Protein AF-A0A920G8J9-F1 (afdb_monomer_lite)

Structure (mmCIF, N/CA/C/O backbone):
data_AF-A0A920G8J9-F1
#
_entry.id   AF-A0A920G8J9-F1
#
loop_
_atom_site.group_PDB
_atom_site.id
_atom_site.type_symbol
_atom_site.label_atom_id
_atom_site.label_alt_id
_atom_site.label_comp_id
_atom_site.label_asym_id
_atom_site.label_entity_id
_atom_site.label_seq_id
_atom_site.pdbx_PDB_ins_code
_atom_site.Cartn_x
_atom_site.Cartn_y
_atom_site.Cartn_z
_atom_site.occupancy
_atom_site.B_iso_or_equiv
_atom_site.auth_seq_id
_atom_site.auth_comp_id
_atom_site.auth_asym_id
_atom_site.auth_atom_id
_atom_site.pdbx_PDB_model_num
ATOM 1 N N . MET A 1 1 ? 28.204 29.649 -27.336 1.00 54.88 1 MET A N 1
ATOM 2 C CA . MET A 1 1 ? 29.362 30.193 -26.599 1.00 54.88 1 MET A CA 1
ATOM 3 C C . MET A 1 1 ? 30.133 30.982 -27.627 1.00 54.88 1 MET A C 1
ATOM 5 O O . MET A 1 1 ? 30.693 30.369 -28.530 1.00 54.88 1 MET A O 1
ATOM 9 N N . ASP A 1 2 ? 30.064 32.305 -27.545 1.00 64.12 2 ASP A N 1
ATOM 10 C CA . ASP A 1 2 ? 30.611 33.190 -28.572 1.00 64.12 2 ASP A CA 1
ATOM 11 C C . ASP A 1 2 ? 31.940 33.749 -28.071 1.00 64.12 2 ASP A C 1
ATOM 13 O O . ASP A 1 2 ? 32.047 34.156 -26.913 1.00 64.12 2 ASP A O 1
ATOM 17 N N . TYR A 1 3 ? 32.964 33.711 -28.923 1.00 62.72 3 TYR A N 1
ATOM 18 C CA . TYR A 1 3 ? 34.283 34.253 -28.609 1.00 62.72 3 TYR A CA 1
ATOM 19 C C . TYR A 1 3 ? 34.523 35.508 -29.440 1.00 62.72 3 TYR A C 1
ATOM 21 O O . TYR A 1 3 ? 34.197 35.558 -30.627 1.00 62.72 3 TYR A O 1
ATOM 29 N N . LEU A 1 4 ? 35.101 36.523 -28.804 1.00 63.62 4 LEU A N 1
ATOM 30 C CA . LEU A 1 4 ? 35.424 37.792 -29.440 1.00 63.62 4 LEU A CA 1
ATOM 31 C C . LEU A 1 4 ? 36.913 37.790 -29.785 1.00 63.62 4 LEU A C 1
ATOM 33 O O . LEU A 1 4 ? 37.759 37.762 -28.890 1.00 63.62 4 LEU A O 1
ATOM 37 N N . VAL A 1 5 ? 37.232 37.780 -31.079 1.00 68.12 5 VAL A N 1
ATOM 38 C CA . VAL A 1 5 ? 38.614 37.782 -31.575 1.00 68.12 5 VAL A CA 1
ATOM 39 C C . VAL A 1 5 ? 38.766 38.965 -32.525 1.00 68.12 5 VAL A C 1
ATOM 41 O O . VAL A 1 5 ? 38.021 39.089 -33.488 1.00 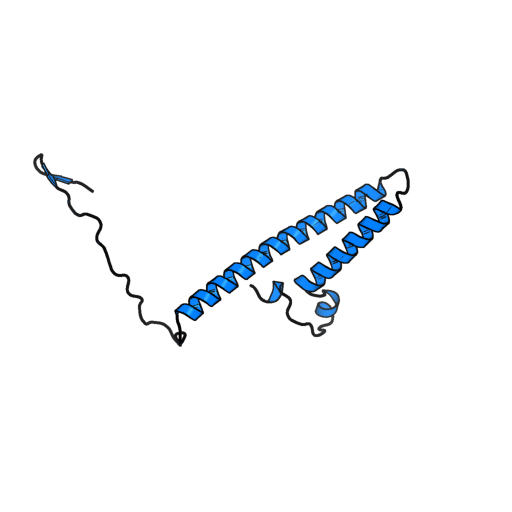68.12 5 VAL A O 1
ATOM 44 N N . ASN A 1 6 ? 39.711 39.862 -32.230 1.00 68.56 6 ASN A N 1
ATOM 45 C CA . ASN A 1 6 ? 39.999 41.071 -33.018 1.00 68.56 6 ASN A CA 1
ATOM 46 C C . ASN A 1 6 ? 38.781 41.972 -33.309 1.00 68.56 6 ASN A C 1
ATOM 48 O O . ASN A 1 6 ? 38.710 42.601 -34.359 1.00 68.56 6 ASN A O 1
ATOM 52 N N . GLY A 1 7 ? 37.834 42.064 -32.371 1.00 73.25 7 GLY A N 1
ATOM 53 C CA . GLY A 1 7 ? 36.665 42.944 -32.496 1.00 73.25 7 GLY A CA 1
ATOM 54 C C . GLY A 1 7 ? 35.474 42.338 -33.242 1.00 73.25 7 GLY A C 1
ATOM 55 O O . GLY A 1 7 ? 34.409 42.948 -33.243 1.00 73.25 7 GLY A O 1
ATOM 56 N N . GLU A 1 8 ? 35.608 41.132 -33.799 1.00 67.12 8 GLU A N 1
ATOM 57 C CA . GLU A 1 8 ? 34.510 40.402 -34.434 1.00 67.12 8 GLU A CA 1
ATOM 58 C C . GLU A 1 8 ? 34.050 39.231 -33.550 1.00 67.12 8 GLU A C 1
ATOM 60 O O . GLU A 1 8 ? 34.853 38.489 -32.973 1.00 67.12 8 GLU A O 1
ATOM 65 N N . LEU A 1 9 ? 32.729 39.088 -33.405 1.00 66.25 9 LEU A N 1
ATOM 66 C CA . LEU A 1 9 ? 32.097 37.981 -32.687 1.00 66.25 9 LEU A CA 1
ATOM 67 C C . LEU A 1 9 ? 32.020 36.763 -33.609 1.00 66.25 9 LEU A C 1
ATOM 69 O O . LEU A 1 9 ? 31.289 36.776 -34.598 1.00 66.25 9 LEU A O 1
ATOM 73 N N . ILE A 1 10 ? 32.751 35.702 -33.266 1.00 69.81 10 ILE A N 1
ATOM 74 C CA . ILE A 1 10 ? 32.800 34.471 -34.057 1.00 69.81 10 ILE A CA 1
ATOM 75 C C . ILE A 1 10 ? 32.030 33.379 -33.305 1.00 69.81 10 ILE A C 1
ATOM 77 O O . ILE A 1 10 ? 32.370 33.018 -32.173 1.00 69.81 10 ILE A O 1
ATOM 81 N N . ASN A 1 11 ? 30.977 32.847 -33.932 1.00 68.38 11 ASN A N 1
ATOM 82 C CA . ASN A 1 11 ? 30.202 31.732 -33.387 1.00 68.38 11 ASN A CA 1
ATOM 83 C C . ASN A 1 11 ? 31.005 30.434 -33.549 1.00 68.38 11 ASN A C 1
ATOM 85 O O . ASN A 1 11 ? 31.245 29.982 -34.668 1.00 68.38 11 ASN A O 1
ATOM 89 N N . LEU A 1 12 ? 31.454 29.854 -32.434 1.00 67.38 12 LEU A N 1
ATOM 90 C CA . LEU A 1 12 ? 32.364 28.708 -32.461 1.00 67.38 12 LEU A CA 1
ATOM 91 C C . LEU A 1 12 ? 31.676 27.414 -32.917 1.00 67.38 12 LEU A C 1
ATOM 93 O O . LEU A 1 12 ? 32.281 26.624 -33.641 1.00 67.38 12 LEU A O 1
ATOM 97 N N . TYR A 1 13 ? 30.434 27.173 -32.490 1.00 65.62 13 TYR A N 1
ATOM 98 C CA . TYR A 1 13 ? 29.655 25.987 -32.855 1.00 65.62 13 TYR A CA 1
ATOM 99 C C . TYR A 1 13 ? 28.228 26.069 -32.290 1.00 65.62 13 TYR A C 1
ATOM 101 O O . TYR A 1 13 ? 28.016 26.412 -31.124 1.00 65.62 13 TYR A O 1
ATOM 109 N N . GLY A 1 14 ? 27.247 25.693 -33.116 1.00 71.06 14 GLY A N 1
ATOM 110 C CA . GLY A 1 14 ? 25.853 25.500 -32.714 1.00 71.06 14 GLY A CA 1
ATOM 111 C C . GLY A 1 14 ? 25.560 24.079 -32.205 1.00 71.06 14 GLY A C 1
ATOM 112 O O . GLY A 1 14 ? 26.441 23.213 -32.239 1.00 71.06 14 GLY A O 1
ATOM 113 N N . PRO A 1 15 ? 24.321 23.815 -31.749 1.00 73.75 15 PRO A N 1
ATOM 114 C CA . PRO A 1 15 ? 23.881 22.479 -31.355 1.00 73.75 15 PRO A CA 1
ATOM 115 C C . PRO A 1 15 ? 24.127 21.478 -32.489 1.00 73.75 15 PRO A C 1
ATOM 117 O O . PRO A 1 15 ? 23.682 21.693 -33.615 1.00 73.75 15 PRO A O 1
ATOM 120 N N . ARG A 1 16 ? 24.849 20.388 -32.205 1.00 76.38 16 ARG A N 1
ATOM 121 C CA . ARG A 1 16 ? 25.031 19.286 -33.156 1.00 76.38 16 ARG A CA 1
ATOM 122 C C . ARG A 1 16 ? 24.087 18.153 -32.807 1.00 76.38 16 ARG A C 1
ATOM 124 O O . ARG A 1 16 ? 24.099 17.657 -31.683 1.00 76.38 16 ARG A O 1
ATOM 131 N N . GLU A 1 17 ? 23.313 17.721 -33.790 1.00 78.44 17 GLU A N 1
ATOM 132 C CA . GLU A 1 17 ? 22.573 16.474 -33.687 1.00 78.44 17 GLU A CA 1
ATOM 133 C C . GLU A 1 17 ? 23.563 15.308 -33.695 1.00 78.44 17 GLU A C 1
ATOM 135 O O . GLU A 1 17 ? 24.424 15.197 -34.570 1.00 78.44 17 GLU A O 1
ATOM 140 N N . PHE A 1 18 ? 23.454 14.436 -32.701 1.00 79.81 18 PHE A N 1
ATOM 141 C CA . PHE A 1 18 ? 24.178 13.177 -32.665 1.00 79.81 18 PHE A CA 1
ATOM 142 C C . PHE A 1 18 ? 23.176 12.038 -32.557 1.00 79.81 18 PHE A C 1
ATOM 144 O O . PHE A 1 18 ? 22.197 12.097 -31.811 1.00 79.81 18 PHE A O 1
ATOM 151 N N . LYS A 1 19 ? 23.426 10.972 -33.316 1.00 77.62 19 LYS A N 1
ATOM 152 C CA . LYS A 1 19 ? 22.625 9.756 -33.246 1.00 77.62 19 LYS A CA 1
ATOM 153 C C . LYS A 1 19 ? 23.157 8.893 -32.110 1.00 77.62 19 LYS A C 1
ATOM 155 O O . LYS A 1 19 ? 24.249 8.342 -32.207 1.00 77.62 19 LYS A O 1
ATOM 160 N N . VAL A 1 20 ? 22.379 8.759 -31.041 1.00 75.50 20 VAL A N 1
ATOM 161 C CA . VAL A 1 20 ? 22.696 7.827 -29.954 1.00 75.50 20 VAL A CA 1
ATOM 162 C C . VAL A 1 20 ? 22.400 6.407 -30.428 1.00 75.50 20 VAL A C 1
ATOM 164 O O . VAL A 1 20 ? 21.244 6.000 -30.540 1.00 75.50 20 VAL A O 1
ATOM 167 N N . SER A 1 21 ? 23.449 5.650 -30.732 1.00 71.75 21 SER A N 1
ATOM 168 C CA . SER A 1 21 ? 23.374 4.210 -30.979 1.00 71.75 21 SER A CA 1
ATOM 169 C C . SER A 1 21 ? 23.623 3.445 -29.682 1.00 71.75 21 SER A C 1
ATOM 171 O O . SER A 1 21 ? 24.611 3.684 -28.991 1.00 71.75 21 SER A O 1
ATOM 173 N N . LEU A 1 22 ? 22.725 2.519 -29.350 1.00 64.62 22 LEU A N 1
ATOM 174 C CA . LEU A 1 22 ? 22.876 1.644 -28.189 1.00 64.62 22 LEU A CA 1
ATOM 175 C C . LEU A 1 22 ? 23.970 0.603 -28.461 1.00 64.62 22 LEU A C 1
ATOM 177 O O . LEU A 1 22 ? 23.980 -0.012 -29.524 1.00 64.62 22 LEU A O 1
ATOM 181 N N . LEU A 1 23 ? 24.857 0.391 -27.491 1.00 67.38 23 LEU A N 1
ATOM 182 C CA . LEU A 1 23 ? 25.895 -0.640 -27.546 1.00 67.38 23 LEU A CA 1
ATOM 183 C C . LEU A 1 23 ? 25.243 -2.036 -27.429 1.00 67.38 23 LEU A C 1
ATOM 185 O O . LEU A 1 23 ? 24.418 -2.252 -26.537 1.00 67.38 23 LEU A O 1
ATOM 189 N N . GLU A 1 24 ? 25.586 -2.988 -28.302 1.00 60.72 24 GLU A N 1
ATOM 190 C CA . GLU A 1 24 ? 25.031 -4.358 -28.300 1.00 60.72 24 GLU A CA 1
ATOM 191 C C . GLU A 1 24 ? 25.645 -5.258 -27.210 1.00 60.72 24 GLU A C 1
ATOM 193 O O . GLU A 1 24 ? 26.083 -6.375 -27.458 1.00 60.72 24 GLU A O 1
ATOM 198 N N . ASN A 1 25 ? 25.659 -4.785 -25.964 1.00 62.53 25 ASN A N 1
ATOM 199 C CA . ASN A 1 25 ? 26.305 -5.477 -24.844 1.00 62.53 25 ASN A CA 1
ATOM 200 C C . ASN A 1 25 ? 25.306 -6.244 -23.956 1.00 62.53 25 ASN A C 1
ATOM 202 O O . ASN A 1 25 ? 25.544 -6.441 -22.766 1.00 62.53 25 ASN A O 1
ATOM 206 N N . THR A 1 26 ? 24.151 -6.644 -24.493 1.00 62.97 26 THR A N 1
ATOM 207 C CA . THR A 1 26 ? 23.103 -7.315 -23.707 1.00 62.97 26 THR A CA 1
ATOM 208 C C . THR A 1 26 ? 23.209 -8.832 -23.820 1.00 62.97 26 THR A C 1
ATOM 210 O O . THR A 1 26 ? 23.023 -9.380 -24.903 1.00 62.97 26 THR A O 1
ATOM 213 N N . VAL A 1 27 ? 23.428 -9.518 -22.697 1.00 57.78 27 VAL A N 1
ATOM 214 C CA . VAL A 1 27 ? 23.294 -10.980 -22.597 1.00 57.78 27 VAL A CA 1
ATOM 215 C C . VAL A 1 27 ? 21.798 -11.327 -22.625 1.00 57.78 27 VAL A C 1
ATOM 217 O O . VAL A 1 27 ? 21.043 -10.801 -21.813 1.00 57.78 27 VAL A O 1
ATOM 220 N N . MET A 1 28 ? 21.367 -12.170 -23.573 1.00 58.78 28 MET A N 1
ATOM 221 C CA . MET A 1 28 ? 19.954 -12.526 -23.824 1.00 58.78 28 MET A CA 1
ATOM 222 C C . MET A 1 28 ? 19.026 -11.310 -24.054 1.00 58.78 28 MET A C 1
ATOM 224 O O . MET A 1 28 ? 18.173 -10.997 -23.217 1.00 58.78 28 MET A O 1
ATOM 228 N N . PRO A 1 29 ? 19.158 -10.598 -25.190 1.00 66.75 29 PRO A N 1
ATOM 229 C CA . PRO A 1 29 ? 18.227 -9.530 -25.540 1.00 66.75 29 PRO A CA 1
ATOM 230 C C . PRO A 1 29 ? 16.796 -10.072 -25.664 1.00 66.75 29 PRO A C 1
ATOM 232 O O . PRO A 1 29 ? 16.571 -11.171 -26.172 1.00 66.75 29 PRO A O 1
ATOM 235 N N . ALA A 1 30 ? 15.815 -9.282 -25.221 1.00 68.12 30 ALA A N 1
ATOM 236 C CA . ALA A 1 30 ? 14.412 -9.587 -25.481 1.00 68.12 30 ALA A CA 1
ATOM 237 C C . ALA A 1 30 ? 14.183 -9.680 -26.997 1.00 68.12 30 ALA A C 1
ATOM 239 O O . ALA A 1 30 ? 14.685 -8.832 -27.740 1.00 68.12 30 ALA A O 1
ATOM 240 N N . LYS A 1 31 ? 13.421 -10.693 -27.434 1.00 73.94 31 LYS A N 1
ATOM 241 C CA . LYS A 1 31 ? 13.083 -10.898 -28.853 1.00 73.94 31 LYS A CA 1
ATOM 242 C C . LYS A 1 31 ? 12.398 -9.662 -29.446 1.00 73.94 31 LYS A C 1
ATOM 244 O O . LYS A 1 31 ? 12.726 -9.275 -30.562 1.00 73.94 31 LYS A O 1
ATOM 249 N N . ASP A 1 32 ? 11.534 -9.012 -28.663 1.00 83.00 32 ASP A N 1
ATOM 250 C CA . ASP A 1 32 ? 10.978 -7.693 -28.957 1.00 83.00 32 ASP A CA 1
ATOM 251 C C . ASP A 1 32 ? 11.327 -6.690 -27.839 1.00 83.00 32 ASP A C 1
ATOM 253 O O . ASP A 1 32 ? 10.929 -6.807 -26.676 1.00 83.00 32 ASP A O 1
ATOM 257 N N . ARG A 1 33 ? 12.105 -5.665 -28.199 1.00 78.56 33 ARG A N 1
ATOM 258 C CA . ARG A 1 33 ? 12.482 -4.573 -27.291 1.00 78.56 33 ARG A CA 1
ATOM 259 C C . ARG A 1 33 ? 11.305 -3.661 -26.943 1.00 78.56 33 ARG A C 1
ATOM 261 O O . ARG A 1 33 ? 11.306 -3.096 -25.850 1.00 78.56 33 ARG A O 1
ATOM 268 N N . LYS A 1 34 ? 10.330 -3.491 -27.839 1.00 84.56 34 LYS A N 1
ATOM 269 C CA . LYS A 1 34 ? 9.138 -2.672 -27.584 1.00 84.56 34 LYS A CA 1
ATOM 270 C C . LYS A 1 34 ? 8.269 -3.321 -26.516 1.00 84.56 34 LYS A C 1
ATOM 272 O O . LYS A 1 34 ? 7.892 -2.634 -25.571 1.00 84.56 34 LYS A O 1
ATOM 277 N N . GLU A 1 35 ? 8.046 -4.630 -26.612 1.00 85.56 35 GLU A N 1
ATOM 278 C CA . GLU A 1 35 ? 7.320 -5.398 -25.591 1.00 85.56 35 GLU A CA 1
ATOM 279 C C . GLU A 1 35 ? 8.002 -5.302 -24.223 1.00 85.56 35 GLU A C 1
ATOM 281 O O . GLU A 1 35 ? 7.342 -5.042 -23.220 1.00 85.56 35 GLU A O 1
ATOM 286 N N . LYS A 1 36 ? 9.339 -5.401 -24.172 1.00 85.88 36 LYS A N 1
ATOM 287 C CA . LYS A 1 36 ? 10.089 -5.216 -22.919 1.00 85.88 36 LYS A CA 1
ATOM 288 C C . LYS A 1 36 ? 9.857 -3.836 -22.300 1.00 85.88 36 LYS A C 1
ATOM 290 O O . LYS A 1 36 ? 9.622 -3.740 -21.098 1.00 85.88 36 LYS A O 1
ATOM 295 N N . ILE A 1 37 ? 9.956 -2.770 -23.097 1.00 88.06 37 ILE A N 1
ATOM 296 C CA . ILE A 1 37 ? 9.748 -1.397 -22.609 1.00 88.06 37 ILE A CA 1
ATOM 297 C C . ILE A 1 37 ? 8.308 -1.219 -22.121 1.00 88.06 37 ILE A C 1
ATOM 299 O O . ILE A 1 37 ? 8.089 -0.589 -21.088 1.00 88.06 37 ILE A O 1
ATOM 303 N N . GLN A 1 38 ? 7.335 -1.780 -22.840 1.00 90.88 38 GLN A N 1
ATOM 304 C CA . GLN A 1 38 ? 5.930 -1.732 -22.454 1.00 90.88 38 GLN A CA 1
ATOM 305 C C . GLN A 1 38 ? 5.697 -2.439 -21.114 1.00 90.88 38 GLN A C 1
ATOM 307 O O . GLN A 1 38 ? 5.154 -1.829 -20.196 1.00 90.88 38 GLN A O 1
ATOM 312 N N . PHE A 1 39 ? 6.214 -3.657 -20.956 1.00 89.81 39 PHE A N 1
ATOM 313 C CA . PHE A 1 39 ? 6.152 -4.397 -19.698 1.00 89.81 39 PHE A CA 1
ATOM 314 C C . PHE A 1 39 ? 6.787 -3.618 -18.536 1.00 89.81 39 PHE A C 1
ATOM 316 O O . PHE A 1 39 ? 6.193 -3.484 -17.472 1.00 89.81 39 PHE A O 1
ATOM 323 N N . GLN A 1 40 ? 7.972 -3.032 -18.741 1.00 90.12 40 GLN A N 1
ATOM 324 C CA . GLN A 1 40 ? 8.635 -2.220 -17.714 1.00 90.12 40 GLN A CA 1
ATOM 325 C C . GLN A 1 40 ? 7.790 -1.011 -17.287 1.00 90.12 40 GLN A C 1
ATOM 327 O O . GLN A 1 40 ? 7.751 -0.676 -16.104 1.00 90.12 40 GLN A O 1
ATOM 332 N N . ARG A 1 41 ? 7.100 -0.362 -18.233 1.00 92.88 41 ARG A N 1
ATOM 333 C CA . ARG A 1 41 ? 6.187 0.753 -17.938 1.00 92.88 41 ARG A CA 1
ATOM 334 C C . ARG A 1 41 ? 4.963 0.296 -17.155 1.00 92.88 41 ARG A C 1
ATOM 336 O O . ARG A 1 41 ? 4.561 0.984 -16.222 1.00 92.88 41 ARG A O 1
ATOM 343 N N . GLU A 1 42 ? 4.388 -0.846 -17.515 1.00 93.12 42 GLU A N 1
ATOM 344 C CA . GLU A 1 42 ? 3.243 -1.428 -16.810 1.00 93.12 42 GLU A CA 1
ATOM 345 C C . GLU A 1 42 ? 3.601 -1.806 -15.372 1.00 93.12 42 GLU A C 1
ATOM 347 O O . GLU A 1 42 ? 2.878 -1.434 -14.450 1.00 93.12 42 GLU A O 1
ATOM 352 N N . VAL A 1 43 ? 4.758 -2.442 -15.161 1.00 92.31 43 VAL A N 1
ATOM 353 C CA . VAL A 1 43 ? 5.266 -2.765 -13.820 1.00 92.31 43 VAL A CA 1
ATOM 354 C C . VAL A 1 43 ? 5.498 -1.497 -12.996 1.00 92.31 43 VAL A C 1
ATOM 356 O O . VAL A 1 43 ? 5.063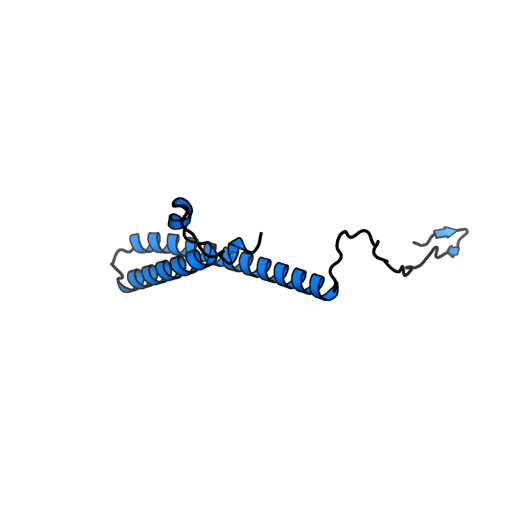 -1.428 -11.849 1.00 92.31 43 VAL A O 1
ATOM 359 N N . ALA A 1 44 ? 6.122 -0.465 -13.572 1.00 92.50 44 ALA A N 1
ATOM 360 C CA . ALA A 1 44 ? 6.344 0.802 -12.873 1.00 92.50 44 ALA A CA 1
ATOM 361 C C . ALA A 1 44 ? 5.023 1.495 -12.494 1.00 92.50 44 ALA A C 1
ATOM 363 O O . ALA A 1 44 ? 4.889 2.022 -11.388 1.00 92.50 44 ALA A O 1
ATOM 364 N N . LYS A 1 45 ? 4.024 1.461 -13.386 1.00 94.31 45 LYS A N 1
ATOM 365 C CA . LYS A 1 45 ? 2.681 1.979 -13.105 1.00 94.31 45 LYS A CA 1
ATOM 366 C C . LYS A 1 45 ? 2.024 1.209 -11.956 1.00 94.31 45 LYS A C 1
ATOM 368 O O . LYS A 1 45 ? 1.561 1.833 -11.006 1.00 94.31 45 LYS A O 1
ATOM 373 N N . MET A 1 46 ? 2.050 -0.123 -12.009 1.00 93.00 46 MET A N 1
ATOM 374 C CA . MET A 1 46 ? 1.517 -0.990 -10.954 1.00 93.00 46 MET A CA 1
ATOM 375 C C . MET A 1 46 ? 2.198 -0.722 -9.602 1.00 93.00 46 MET A C 1
ATOM 377 O O . MET A 1 46 ? 1.525 -0.629 -8.579 1.00 93.00 46 MET A O 1
ATOM 381 N N . GLN A 1 47 ? 3.522 -0.538 -9.585 1.00 93.69 47 GLN A N 1
ATOM 382 C CA . GLN A 1 47 ? 4.268 -0.194 -8.371 1.00 93.69 47 GLN A CA 1
ATOM 383 C C . GLN A 1 47 ? 3.840 1.166 -7.795 1.00 93.69 47 GLN A C 1
A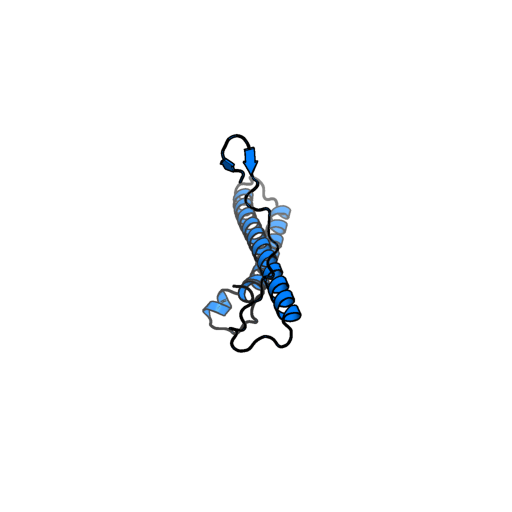TOM 385 O O . GLN A 1 47 ? 3.709 1.312 -6.575 1.00 93.69 47 GLN A O 1
ATOM 390 N N . GLY A 1 48 ? 3.584 2.151 -8.661 1.00 94.62 48 GLY A N 1
ATOM 391 C CA . GLY A 1 48 ? 3.047 3.453 -8.267 1.00 94.62 48 GLY A CA 1
ATOM 392 C C . GLY A 1 48 ? 1.647 3.354 -7.654 1.00 94.62 48 GLY A C 1
ATOM 393 O O . GLY A 1 48 ? 1.405 3.902 -6.579 1.00 94.62 48 GLY A O 1
ATOM 394 N N . GLU A 1 49 ? 0.747 2.601 -8.288 1.00 95.19 49 GLU A N 1
ATOM 395 C CA . GLU A 1 49 ? -0.613 2.356 -7.786 1.00 95.19 49 GLU A CA 1
ATOM 396 C C . GLU A 1 49 ? -0.589 1.645 -6.426 1.00 95.19 49 GLU A C 1
ATOM 398 O O . GLU A 1 49 ? -1.224 2.102 -5.476 1.00 95.19 49 GLU A O 1
ATOM 403 N N . ILE A 1 50 ? 0.218 0.590 -6.283 1.00 94.75 50 ILE A N 1
ATOM 404 C CA . ILE A 1 50 ? 0.371 -0.139 -5.015 1.00 94.75 50 ILE A CA 1
ATOM 405 C C . ILE A 1 50 ? 0.891 0.778 -3.902 1.00 94.75 50 ILE A C 1
ATOM 407 O O . ILE A 1 50 ? 0.390 0.735 -2.778 1.00 94.75 50 ILE A O 1
ATOM 411 N N . SER A 1 51 ? 1.851 1.650 -4.206 1.00 93.94 51 SER A N 1
ATOM 412 C CA . SER A 1 51 ? 2.379 2.620 -3.237 1.00 93.94 51 SER A CA 1
ATOM 413 C C . SER A 1 51 ? 1.321 3.640 -2.797 1.00 93.94 51 SER A C 1
ATOM 415 O O . SER A 1 51 ? 1.239 3.992 -1.614 1.00 93.94 51 SER A O 1
ATOM 417 N N . SER A 1 52 ? 0.471 4.083 -3.728 1.00 95.75 52 SER A N 1
ATOM 418 C CA . SER A 1 52 ? -0.644 4.989 -3.438 1.00 95.75 52 SER A CA 1
ATOM 419 C C . SER A 1 52 ? -1.684 4.323 -2.533 1.00 95.75 52 SER A C 1
ATOM 421 O O . SER A 1 52 ? -2.004 4.858 -1.469 1.00 95.75 52 SER A O 1
ATOM 423 N N . TYR A 1 53 ? -2.132 3.112 -2.876 1.00 95.25 53 TYR A N 1
ATOM 424 C CA . TYR A 1 53 ? -3.085 2.363 -2.053 1.00 95.25 53 TYR A CA 1
ATOM 425 C C . TYR A 1 53 ? -2.529 2.027 -0.667 1.00 95.25 53 TYR A C 1
ATOM 427 O O . TYR A 1 53 ? -3.246 2.142 0.325 1.00 95.25 53 TYR A O 1
ATOM 435 N N . SER A 1 54 ? -1.238 1.702 -0.571 1.00 94.44 54 SER A N 1
ATOM 436 C CA . SER A 1 54 ? -0.566 1.476 0.713 1.00 94.44 54 SER A CA 1
ATOM 437 C C . SER A 1 54 ? -0.637 2.706 1.630 1.00 94.44 54 SER A C 1
ATOM 439 O O . SER A 1 54 ? -0.899 2.593 2.833 1.00 94.44 54 SER A O 1
ATOM 441 N N . SER A 1 55 ? -0.469 3.902 1.056 1.00 96.25 55 SER A N 1
ATOM 442 C CA . SER A 1 55 ? -0.606 5.170 1.783 1.00 96.25 55 SER A CA 1
ATOM 443 C C . SER A 1 55 ? -2.041 5.394 2.270 1.00 96.25 55 SER A C 1
ATOM 445 O O . SER A 1 55 ? -2.246 5.712 3.441 1.00 96.25 55 SER A O 1
ATOM 447 N N . ILE A 1 56 ? -3.037 5.147 1.411 1.00 96.69 56 ILE A N 1
ATOM 448 C CA . ILE A 1 56 ? -4.463 5.287 1.750 1.00 96.69 56 ILE A CA 1
ATOM 449 C C . ILE A 1 56 ? -4.855 4.333 2.888 1.00 96.69 56 ILE A C 1
ATOM 451 O O . ILE A 1 56 ? -5.465 4.756 3.869 1.00 96.69 56 ILE A O 1
ATOM 455 N N . LEU A 1 57 ? -4.461 3.058 2.811 1.00 95.62 57 LEU A N 1
ATOM 456 C CA . LEU A 1 57 ? -4.740 2.0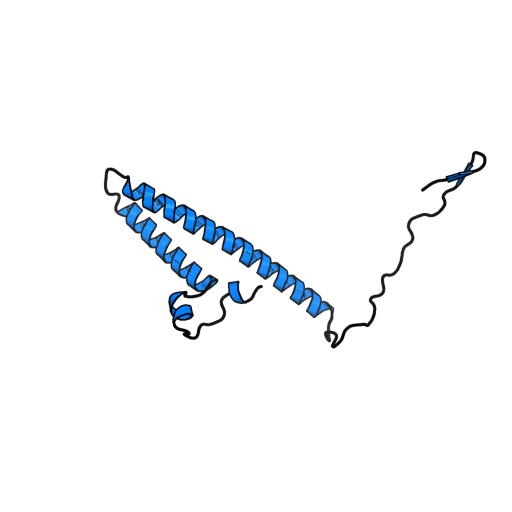70 3.862 1.00 95.62 57 LEU A CA 1
ATOM 457 C C . LEU A 1 57 ? -4.101 2.456 5.201 1.00 95.62 57 LEU A C 1
ATOM 459 O O . LEU A 1 57 ? -4.691 2.244 6.263 1.00 95.62 57 LEU A O 1
ATOM 463 N N . SER A 1 58 ? -2.911 3.055 5.159 1.00 95.88 58 SER A N 1
ATOM 464 C CA . SER A 1 58 ? -2.233 3.564 6.354 1.00 95.88 58 SER A CA 1
ATOM 465 C C . SER A 1 58 ? -2.984 4.746 6.972 1.00 95.88 58 SER A C 1
ATOM 467 O O . SER A 1 58 ? -3.135 4.819 8.193 1.00 95.88 58 SER A O 1
ATOM 469 N N . GLU A 1 59 ? -3.503 5.656 6.147 1.00 97.19 59 GLU A N 1
ATOM 470 C CA . GLU A 1 59 ? -4.329 6.775 6.603 1.00 97.19 59 GLU A CA 1
ATOM 471 C C . GLU A 1 59 ? -5.643 6.293 7.234 1.00 97.19 59 GLU A C 1
ATOM 473 O O . GLU A 1 59 ? -5.991 6.732 8.332 1.00 97.19 59 GLU A O 1
ATOM 478 N N . ILE A 1 60 ? -6.335 5.345 6.594 1.00 96.19 60 ILE A N 1
ATOM 479 C CA . ILE A 1 60 ? -7.561 4.728 7.124 1.00 96.19 60 ILE A CA 1
ATOM 480 C C . ILE A 1 60 ? -7.283 4.080 8.483 1.00 96.19 60 ILE A C 1
ATOM 482 O O . ILE A 1 60 ? -7.986 4.359 9.454 1.00 96.19 60 ILE A O 1
ATOM 486 N N . SER A 1 61 ? -6.219 3.277 8.592 1.00 94.62 61 SER A N 1
ATOM 487 C CA . SER A 1 61 ? -5.840 2.636 9.857 1.00 94.62 61 SER A CA 1
ATOM 488 C C . SER A 1 61 ? -5.556 3.655 10.964 1.00 94.62 61 SER A C 1
ATOM 490 O O . SER A 1 61 ? -5.901 3.418 12.123 1.00 94.62 61 SER A O 1
ATOM 492 N N . ASN A 1 62 ? -4.941 4.790 10.626 1.00 96.75 62 ASN A N 1
ATOM 493 C CA . ASN A 1 62 ? -4.703 5.866 11.582 1.00 96.75 62 ASN A CA 1
ATOM 494 C C . ASN A 1 62 ? -6.008 6.537 12.026 1.00 96.75 62 ASN A C 1
ATOM 496 O O . ASN A 1 62 ? -6.180 6.780 13.219 1.00 96.75 62 ASN A O 1
ATOM 500 N N . LYS A 1 63 ? -6.933 6.809 11.098 1.00 96.00 63 LYS A N 1
ATOM 501 C CA . LYS A 1 63 ? -8.241 7.407 11.406 1.00 96.00 63 LYS A CA 1
ATOM 502 C C . LYS A 1 63 ? -9.097 6.499 12.287 1.00 96.00 63 LYS A C 1
ATOM 504 O O . LYS A 1 63 ? -9.614 6.982 13.289 1.00 96.00 63 LYS A O 1
ATOM 509 N N . ILE A 1 64 ? -9.169 5.198 11.985 1.00 95.06 64 ILE A N 1
ATOM 510 C CA . ILE A 1 64 ? -9.884 4.207 12.812 1.00 95.06 64 ILE A CA 1
ATOM 511 C C . ILE A 1 64 ? -9.386 4.263 14.261 1.00 95.06 64 ILE A C 1
ATOM 513 O O . ILE A 1 64 ? -10.192 4.399 15.176 1.00 95.06 64 ILE A O 1
ATOM 517 N N . ARG A 1 65 ? -8.063 4.278 14.476 1.00 93.75 65 ARG A N 1
ATOM 518 C CA . ARG A 1 65 ? -7.470 4.388 15.821 1.00 93.75 65 ARG A CA 1
ATOM 519 C C . ARG A 1 65 ? -7.919 5.651 16.566 1.00 93.75 65 ARG A C 1
ATOM 521 O O . ARG A 1 65 ? -8.117 5.612 17.778 1.00 93.75 65 ARG A O 1
ATOM 528 N N . TYR A 1 66 ? -8.052 6.783 15.874 1.00 94.38 66 TYR A N 1
ATOM 529 C CA . TYR A 1 66 ? -8.552 8.013 16.492 1.00 94.38 66 TYR A CA 1
ATOM 530 C C . TYR A 1 66 ? -10.047 7.935 16.807 1.00 94.38 66 TYR A C 1
ATOM 532 O O . TYR A 1 66 ? -10.455 8.383 17.879 1.00 94.38 66 TYR A O 1
ATOM 540 N N . PHE A 1 67 ? -10.848 7.342 15.920 1.00 91.81 67 PHE A N 1
ATOM 541 C CA . PHE A 1 67 ? -12.278 7.154 16.151 1.00 91.81 67 PHE A CA 1
ATOM 542 C C . PHE A 1 67 ? -12.559 6.213 17.321 1.00 91.81 67 PHE A C 1
ATOM 544 O O . PHE A 1 67 ? -13.388 6.551 18.158 1.00 91.81 67 PHE A O 1
ATOM 551 N N . GLU A 1 68 ? -11.813 5.115 17.464 1.00 90.19 68 GLU A N 1
ATOM 552 C CA . GLU A 1 68 ? -11.928 4.216 18.622 1.00 90.19 68 GLU A CA 1
ATOM 553 C C . GLU A 1 68 ? -11.749 4.979 19.946 1.00 90.19 68 GLU A C 1
ATOM 555 O O . GLU A 1 68 ? -12.553 4.848 20.866 1.00 90.19 68 GLU A O 1
ATOM 560 N N . VAL A 1 69 ? -10.735 5.847 20.034 1.00 90.81 69 VAL A N 1
ATOM 561 C CA . VAL A 1 69 ? -10.492 6.661 21.238 1.00 90.81 69 VAL A CA 1
ATOM 562 C C . VAL A 1 69 ? -11.576 7.718 21.445 1.00 90.81 69 VAL A C 1
ATOM 564 O O . VAL A 1 69 ? -11.949 7.991 22.586 1.00 90.81 69 VAL A O 1
ATOM 567 N N . ALA A 1 70 ? -12.068 8.335 20.370 1.00 89.50 70 ALA A N 1
ATOM 568 C CA . ALA A 1 70 ? -13.125 9.337 20.453 1.00 89.50 70 ALA A CA 1
ATOM 569 C C . ALA A 1 70 ? -14.434 8.724 20.965 1.00 89.50 70 ALA A C 1
ATOM 571 O O . ALA A 1 70 ? -15.063 9.296 21.852 1.00 89.50 70 ALA A O 1
ATOM 572 N N . VAL A 1 71 ? -14.795 7.537 20.469 1.00 85.75 71 VAL A N 1
ATOM 573 C CA . VAL A 1 71 ? -16.009 6.825 20.876 1.00 85.75 71 VAL A CA 1
ATOM 574 C C . VAL A 1 71 ? -15.972 6.442 22.357 1.00 85.75 71 VAL A C 1
ATOM 576 O O . VAL A 1 71 ? -16.967 6.620 23.054 1.00 85.75 71 VAL A O 1
ATOM 579 N N . LEU A 1 72 ? -14.814 6.029 22.884 1.00 83.56 72 LEU A N 1
ATOM 580 C CA . LEU A 1 72 ? -14.644 5.737 24.317 1.00 83.56 72 LEU A CA 1
ATOM 581 C C . LEU A 1 72 ? -14.856 6.952 25.238 1.00 83.56 72 LEU A C 1
ATO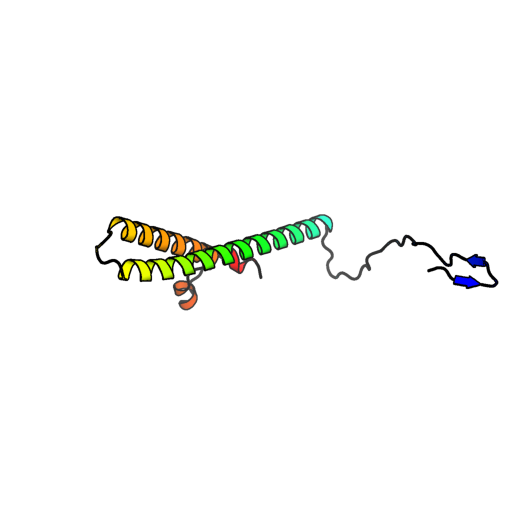M 583 O O . LEU A 1 72 ? -15.041 6.780 26.440 1.00 83.56 72 LEU A O 1
ATOM 587 N N . ARG A 1 73 ? -14.790 8.176 24.704 1.00 86.31 73 ARG A N 1
ATOM 588 C CA . ARG A 1 73 ? -14.966 9.422 25.469 1.00 86.31 73 ARG A CA 1
ATOM 589 C C . ARG A 1 73 ? -16.386 9.976 25.405 1.00 86.31 73 ARG A C 1
ATOM 591 O O . ARG A 1 73 ? -16.650 11.008 26.016 1.00 86.31 73 ARG A O 1
ATOM 598 N N . LEU A 1 74 ? -17.280 9.342 24.651 1.00 85.06 74 LEU A N 1
ATOM 599 C CA . LEU A 1 74 ? -18.658 9.793 24.535 1.00 85.06 74 LEU A CA 1
ATOM 600 C C . LEU A 1 74 ? -19.407 9.543 25.847 1.00 85.06 74 LEU A C 1
ATOM 602 O O . LEU A 1 74 ? -19.412 8.437 26.378 1.00 85.06 74 LEU A O 1
ATOM 606 N N . GLU A 1 75 ? -20.081 10.575 26.351 1.00 77.94 75 GLU A N 1
ATOM 607 C CA . GLU A 1 75 ? -20.869 10.503 27.591 1.00 77.94 75 GLU A CA 1
ATOM 608 C C . GLU A 1 75 ? -22.146 9.662 27.440 1.00 77.94 75 GLU A C 1
ATOM 610 O O . GLU A 1 75 ? -22.735 9.229 28.430 1.00 77.94 75 GLU A O 1
ATOM 615 N N . LYS A 1 76 ? -22.590 9.435 26.198 1.00 79.69 76 LYS A N 1
ATOM 616 C CA . LYS A 1 76 ? -23.754 8.612 25.870 1.00 79.69 76 LYS A CA 1
ATOM 617 C C . LYS A 1 76 ? -23.366 7.542 24.851 1.00 79.69 76 LYS A C 1
ATOM 619 O O . LYS A 1 76 ? -22.673 7.871 23.886 1.00 79.69 76 LYS A O 1
ATOM 624 N N . PRO A 1 77 ? -23.834 6.295 25.023 1.00 74.50 77 PRO A N 1
ATOM 625 C CA . PRO A 1 77 ? -23.629 5.261 24.021 1.00 74.50 77 PRO A CA 1
ATOM 626 C C . PRO A 1 77 ? -24.343 5.652 22.720 1.00 74.50 77 PRO A C 1
ATOM 628 O O . PRO A 1 77 ? -25.546 5.908 22.717 1.00 74.50 77 PRO A O 1
ATOM 631 N N . MET A 1 78 ? -23.584 5.711 21.624 1.00 83.94 78 MET A N 1
ATOM 632 C CA . MET A 1 78 ? -24.100 5.852 20.260 1.00 83.94 78 MET A CA 1
ATOM 633 C C . MET A 1 78 ? -23.884 4.527 19.533 1.00 83.94 78 MET A C 1
ATOM 635 O O . MET A 1 78 ? -22.842 4.301 18.923 1.00 83.94 78 MET A O 1
ATOM 639 N N . GLU A 1 79 ? -24.857 3.629 19.674 1.00 84.44 79 GLU A N 1
ATOM 640 C CA . GLU A 1 79 ? -24.789 2.251 19.175 1.00 84.44 79 GLU A CA 1
ATOM 641 C C . GLU A 1 79 ? -24.614 2.185 17.649 1.00 84.44 79 GLU A C 1
ATOM 643 O O . GLU A 1 79 ? -23.806 1.399 17.162 1.00 84.44 79 GLU A O 1
ATOM 648 N N . GLU A 1 80 ? -25.261 3.088 16.907 1.00 86.44 80 GLU A N 1
ATOM 649 C CA . GLU A 1 80 ? -25.113 3.210 15.449 1.00 86.44 80 GLU A CA 1
ATOM 650 C C . GLU A 1 80 ? -23.663 3.521 15.039 1.00 86.44 80 GLU A C 1
ATOM 652 O O . GLU A 1 80 ? -23.089 2.811 14.218 1.00 86.44 80 GLU A O 1
ATOM 657 N N . LEU A 1 81 ? -23.016 4.504 15.680 1.00 85.88 81 LEU A N 1
ATOM 658 C CA . LEU A 1 81 ? -21.619 4.862 15.384 1.00 85.88 81 LEU A CA 1
ATOM 659 C C . LEU A 1 81 ? -20.633 3.749 15.746 1.00 85.88 81 LEU A C 1
ATOM 661 O O . LEU A 1 81 ? -19.602 3.592 15.094 1.00 85.88 81 LEU A O 1
ATOM 665 N N . LEU A 1 82 ? -20.925 2.991 16.805 1.00 87.44 82 LEU A N 1
ATOM 666 C CA . LEU A 1 82 ? -20.137 1.819 17.180 1.00 87.44 82 LEU A CA 1
ATOM 667 C C . LEU A 1 82 ? -20.258 0.713 16.130 1.00 87.44 82 LEU A C 1
ATOM 669 O O . LEU A 1 82 ? -19.246 0.102 15.789 1.00 87.44 82 LEU A O 1
ATOM 673 N N . SER A 1 83 ? -21.467 0.472 15.617 1.00 90.44 83 SER A N 1
ATOM 674 C CA . SER A 1 83 ? -21.697 -0.490 14.537 1.00 90.44 83 SER A CA 1
ATOM 675 C C . SER A 1 83 ? -20.938 -0.083 13.278 1.00 90.44 83 SER A C 1
ATOM 677 O O . SER A 1 83 ? -20.113 -0.853 12.798 1.00 90.44 83 SER A O 1
ATOM 679 N N . GLU A 1 84 ? -21.113 1.158 12.816 1.00 91.56 84 GLU A N 1
ATOM 680 C CA . GLU A 1 84 ? -20.430 1.667 11.620 1.00 91.56 84 GLU A CA 1
ATOM 681 C C . GLU A 1 84 ? -18.903 1.599 11.749 1.00 91.56 84 GLU A C 1
ATOM 683 O O . GLU A 1 84 ? -18.203 1.216 10.811 1.00 91.56 84 GLU A O 1
ATOM 688 N N . LEU A 1 85 ? -18.356 1.941 12.921 1.00 92.38 85 LEU A N 1
ATOM 689 C CA . LEU A 1 85 ? -16.917 1.855 13.161 1.00 92.38 85 LEU A CA 1
ATOM 690 C C . LEU A 1 85 ? -16.408 0.409 13.094 1.00 92.38 85 LEU A C 1
ATOM 692 O O . LEU A 1 85 ? -15.310 0.174 12.582 1.00 92.38 85 LEU A O 1
ATOM 696 N N . ASN A 1 86 ? -17.180 -0.550 13.610 1.00 93.06 86 ASN A N 1
ATOM 697 C CA . ASN A 1 86 ? -16.831 -1.967 13.538 1.00 93.06 86 ASN A CA 1
ATOM 698 C C . ASN A 1 86 ? -16.883 -2.485 12.097 1.00 93.06 86 ASN A C 1
ATOM 700 O O . ASN A 1 86 ? -15.951 -3.176 11.690 1.00 93.06 86 ASN A O 1
ATOM 704 N N . ASP A 1 87 ? -17.895 -2.092 11.324 1.00 95.75 87 ASP A N 1
ATOM 705 C CA . ASP A 1 87 ? -18.026 -2.468 9.912 1.00 95.75 87 ASP A CA 1
ATOM 706 C C . ASP A 1 87 ? -16.836 -1.932 9.100 1.00 95.75 87 ASP A C 1
ATOM 708 O O . ASP A 1 87 ? -16.125 -2.693 8.445 1.00 95.75 87 ASP A O 1
ATOM 712 N N . ILE A 1 88 ? -16.501 -0.644 9.256 1.00 95.06 88 ILE A N 1
ATOM 713 C CA . ILE A 1 88 ? -15.337 -0.027 8.595 1.00 95.06 88 ILE A CA 1
ATOM 714 C C . ILE A 1 88 ? -14.031 -0.728 8.991 1.00 95.06 88 ILE A C 1
ATOM 716 O O . ILE A 1 88 ? -13.105 -0.867 8.182 1.00 95.06 88 ILE A O 1
ATOM 720 N N . LYS A 1 89 ? -13.909 -1.134 10.256 1.00 95.06 89 LYS A N 1
ATOM 721 C CA . LYS A 1 89 ? -12.724 -1.832 10.756 1.00 95.06 89 LYS A CA 1
ATOM 722 C C . LYS A 1 89 ? -12.586 -3.213 10.130 1.00 95.06 89 LYS A C 1
ATOM 724 O O . LYS A 1 89 ? -11.463 -3.597 9.796 1.00 95.06 89 LYS A O 1
ATOM 729 N N . GLU A 1 90 ? -13.692 -3.924 9.963 1.00 96.38 90 GLU A N 1
ATOM 730 C CA . GLU A 1 90 ? -13.705 -5.239 9.339 1.00 96.38 90 GLU A CA 1
ATOM 731 C C . GLU A 1 90 ? -13.401 -5.147 7.842 1.00 96.38 90 GLU A C 1
ATOM 733 O O . GLU A 1 90 ? -12.461 -5.794 7.380 1.00 96.38 90 GLU A O 1
ATOM 738 N N . ASP A 1 91 ? -14.052 -4.235 7.121 1.00 96.31 91 ASP A N 1
ATOM 739 C CA . ASP A 1 91 ? -13.770 -3.968 5.706 1.00 96.31 91 ASP A CA 1
ATOM 740 C C . ASP A 1 91 ? -12.292 -3.603 5.489 1.00 96.31 91 ASP A C 1
ATOM 742 O O . ASP A 1 91 ? -11.598 -4.139 4.620 1.00 96.31 91 ASP A O 1
ATOM 746 N N . SER A 1 92 ? -11.756 -2.714 6.334 1.00 95.81 92 SER A N 1
ATOM 747 C CA . SER A 1 92 ? -10.344 -2.326 6.297 1.00 95.81 92 SER A CA 1
ATOM 748 C C . SER A 1 92 ? -9.419 -3.517 6.562 1.00 95.81 92 SER A C 1
ATOM 750 O O . SER A 1 92 ? -8.376 -3.662 5.914 1.00 95.81 92 SER A O 1
ATOM 752 N N . ARG A 1 93 ? -9.789 -4.410 7.488 1.00 95.12 93 ARG A N 1
ATOM 753 C CA . ARG A 1 93 ? -9.038 -5.637 7.775 1.00 95.12 93 ARG A CA 1
ATOM 754 C C . ARG A 1 93 ? -9.030 -6.566 6.564 1.00 95.12 93 ARG A C 1
ATOM 756 O O . ARG A 1 93 ? -7.955 -7.041 6.197 1.00 95.12 93 ARG A O 1
ATOM 763 N N . GLU A 1 94 ? -10.176 -6.801 5.936 1.00 95.50 94 GLU A N 1
ATOM 764 C CA . GLU A 1 94 ? -10.292 -7.656 4.752 1.00 95.50 94 GLU A CA 1
ATOM 765 C C . GLU A 1 94 ? -9.445 -7.139 3.592 1.00 95.50 94 GLU A C 1
ATOM 767 O O . GLU A 1 94 ? -8.629 -7.882 3.036 1.00 95.50 94 GLU A O 1
ATOM 772 N N . VAL A 1 95 ? -9.550 -5.844 3.285 1.00 95.69 95 VAL A N 1
ATOM 773 C CA . VAL A 1 95 ? -8.746 -5.217 2.230 1.00 95.69 95 VAL A CA 1
ATOM 774 C C . VAL A 1 95 ? -7.255 -5.332 2.541 1.00 95.69 95 VAL A C 1
ATOM 776 O O . VAL A 1 95 ? -6.468 -5.671 1.657 1.00 95.69 95 VAL A O 1
ATOM 779 N N . ARG A 1 96 ? -6.836 -5.121 3.796 1.00 94.56 96 ARG A N 1
ATOM 780 C CA . ARG A 1 96 ? -5.424 -5.269 4.186 1.00 94.56 96 ARG A CA 1
ATOM 781 C C . ARG A 1 96 ? -4.927 -6.704 4.061 1.00 94.56 96 ARG A C 1
ATOM 783 O O . ARG A 1 96 ? -3.799 -6.887 3.612 1.00 94.56 96 ARG A O 1
ATOM 790 N N . VAL A 1 97 ? -5.733 -7.704 4.416 1.00 94.56 97 VAL A N 1
ATOM 791 C CA . VAL A 1 97 ? -5.362 -9.117 4.241 1.00 94.56 97 VAL A CA 1
ATOM 792 C C . VAL A 1 97 ? -5.237 -9.459 2.758 1.00 94.56 97 VAL A C 1
ATOM 794 O O . VAL A 1 97 ? -4.258 -10.082 2.364 1.00 94.56 97 VAL A O 1
ATOM 797 N N . MET A 1 98 ? -6.151 -8.989 1.906 1.00 93.56 98 MET A N 1
ATOM 798 C CA . MET A 1 98 ? -6.023 -9.175 0.455 1.00 93.56 98 MET A CA 1
ATOM 799 C C . MET A 1 98 ? -4.770 -8.492 -0.111 1.00 93.56 98 MET A C 1
ATOM 801 O O . MET A 1 98 ? -4.103 -9.036 -0.992 1.00 93.56 98 MET A O 1
ATOM 805 N N . PHE A 1 99 ? -4.436 -7.303 0.394 1.00 94.50 99 PHE A N 1
ATOM 806 C CA . PHE A 1 99 ? -3.346 -6.491 -0.136 1.00 94.50 99 PHE A CA 1
ATOM 807 C C . PHE A 1 99 ? -1.958 -6.947 0.339 1.00 94.50 99 PHE A C 1
ATOM 809 O O . PHE A 1 99 ? -1.035 -7.006 -0.474 1.00 94.50 99 PHE A O 1
ATOM 816 N N . TYR A 1 100 ? -1.815 -7.300 1.623 1.00 94.00 100 TYR A N 1
ATOM 817 C CA . TYR A 1 100 ? -0.536 -7.626 2.275 1.00 94.00 100 TYR A CA 1
ATOM 818 C C . TYR A 1 100 ? -0.384 -9.093 2.702 1.00 94.00 100 TYR A C 1
ATOM 820 O O . TYR A 1 100 ? 0.732 -9.512 3.011 1.00 94.00 100 TYR A O 1
ATOM 828 N N . GLY A 1 101 ? -1.469 -9.863 2.725 1.00 93.94 101 GLY A N 1
ATOM 829 C CA . GLY A 1 101 ? -1.497 -11.246 3.201 1.00 93.94 101 GLY A CA 1
ATOM 830 C C . GLY A 1 101 ? -1.896 -11.355 4.669 1.00 93.94 101 GLY A C 1
ATOM 831 O O . GLY A 1 101 ? -2.071 -10.355 5.375 1.00 93.94 101 GLY A O 1
ATOM 832 N N . ASP A 1 102 ? -2.039 -12.589 5.139 1.00 93.75 102 ASP A N 1
ATOM 833 C CA . ASP A 1 102 ? -2.426 -12.885 6.514 1.00 93.75 102 ASP A CA 1
ATOM 834 C C . ASP A 1 102 ? -1.177 -13.098 7.385 1.00 93.75 102 ASP A C 1
ATOM 836 O O . ASP A 1 102 ? -0.322 -13.958 7.144 1.00 93.75 102 ASP A O 1
ATOM 840 N N . ASN A 1 103 ? -1.056 -12.301 8.447 1.00 90.81 103 ASN A N 1
ATOM 841 C CA . ASN A 1 103 ? 0.093 -12.371 9.341 1.00 90.81 103 ASN A CA 1
ATOM 842 C C . ASN A 1 103 ? 0.131 -13.652 10.190 1.00 90.81 103 ASN A C 1
ATOM 844 O O . ASN A 1 103 ? 1.224 -14.054 10.591 1.00 90.81 103 ASN A O 1
ATOM 848 N N . VAL A 1 104 ? -1.016 -14.267 10.488 1.00 93.06 104 VAL A N 1
ATOM 849 C CA . VAL A 1 104 ? -1.119 -15.507 11.260 1.00 93.06 104 VAL A CA 1
ATOM 850 C C . VAL A 1 104 ? -0.669 -16.666 10.388 1.00 93.06 104 VAL A C 1
ATOM 852 O O . VAL A 1 104 ? 0.232 -17.399 10.785 1.00 93.06 104 VAL A O 1
ATOM 855 N N . LYS A 1 105 ? -1.205 -16.777 9.169 1.00 93.50 105 LYS A N 1
ATOM 856 C CA . LYS A 1 105 ? -0.794 -17.820 8.217 1.00 93.50 105 LYS A CA 1
ATOM 857 C C . LYS A 1 105 ? 0.691 -17.740 7.890 1.00 93.50 105 LYS A C 1
ATOM 859 O O . LYS A 1 105 ? 1.367 -18.763 7.932 1.00 93.50 105 LYS A O 1
ATOM 864 N N . ARG A 1 106 ? 1.226 -16.529 7.694 1.00 90.06 106 ARG A N 1
ATOM 865 C CA . ARG A 1 106 ? 2.668 -16.317 7.499 1.00 90.06 106 ARG A CA 1
ATOM 866 C C . ARG A 1 106 ? 3.513 -16.777 8.689 1.00 90.06 106 ARG A C 1
ATOM 868 O O . ARG A 1 106 ? 4.604 -17.284 8.485 1.00 90.06 106 ARG A O 1
ATOM 875 N N . LYS A 1 107 ? 3.051 -16.582 9.929 1.00 93.69 107 LYS A N 1
ATOM 876 C CA . LYS A 1 107 ? 3.765 -17.059 11.132 1.00 93.69 107 LYS A CA 1
ATOM 877 C C . LYS A 1 107 ? 3.720 -18.578 11.290 1.00 93.69 107 LYS A C 1
ATOM 879 O O . LYS A 1 107 ? 4.563 -19.127 11.989 1.00 93.69 107 LYS A O 1
ATOM 884 N N . LEU A 1 108 ? 2.715 -19.219 10.704 1.00 96.19 108 LEU A N 1
ATOM 885 C CA . LEU A 1 108 ? 2.496 -20.661 10.754 1.00 96.19 108 LEU A CA 1
ATOM 886 C C . LEU A 1 108 ? 3.026 -21.381 9.503 1.00 96.19 108 LEU A C 1
ATOM 888 O O . LEU A 1 108 ? 2.713 -22.554 9.319 1.00 96.19 108 LEU A O 1
ATOM 892 N N . ASP A 1 109 ? 3.770 -20.685 8.636 1.00 91.81 109 ASP A N 1
ATOM 893 C CA . ASP A 1 109 ? 4.270 -21.193 7.350 1.00 91.81 109 ASP A CA 1
ATOM 894 C C . ASP A 1 109 ? 3.180 -21.848 6.481 1.00 91.81 109 ASP A C 1
ATOM 896 O O . ASP A 1 109 ? 3.412 -22.795 5.728 1.00 91.81 109 ASP A O 1
ATOM 900 N N . MET A 1 110 ? 1.956 -21.329 6.577 1.00 94.56 110 MET A N 1
ATOM 901 C CA . MET A 1 110 ? 0.842 -21.783 5.758 1.00 94.56 110 MET A CA 1
ATOM 902 C C . MET A 1 110 ? 0.934 -21.170 4.365 1.00 94.56 110 MET A C 1
ATOM 904 O O . MET A 1 110 ? 1.251 -19.992 4.199 1.00 94.56 110 MET A O 1
ATOM 908 N N . GLN A 1 111 ? 0.612 -21.971 3.352 1.00 89.31 111 GLN A N 1
ATOM 909 C CA . GLN A 1 111 ? 0.699 -21.522 1.973 1.00 89.31 111 GLN A CA 1
ATOM 910 C C . GLN A 1 111 ? -0.375 -20.478 1.646 1.00 89.31 111 GLN A C 1
ATOM 912 O O . GLN A 1 111 ? -1.568 -20.702 1.859 1.00 89.31 111 GLN A O 1
ATOM 917 N N . GLU A 1 112 ? 0.061 -19.358 1.070 1.00 87.50 112 GLU A N 1
ATOM 918 C CA . GLU A 1 112 ? -0.801 -18.292 0.564 1.00 87.50 112 GLU A CA 1
ATOM 919 C C . GLU A 1 112 ? -0.448 -17.938 -0.882 1.00 87.50 112 GLU A C 1
ATOM 921 O O . GLU A 1 112 ? 0.677 -18.132 -1.350 1.00 87.50 112 GLU A O 1
ATOM 926 N N . ILE A 1 113 ? -1.433 -17.409 -1.606 1.00 89.75 113 ILE A N 1
ATOM 927 C CA . ILE A 1 113 ? -1.218 -16.870 -2.948 1.00 89.75 113 ILE A CA 1
ATOM 9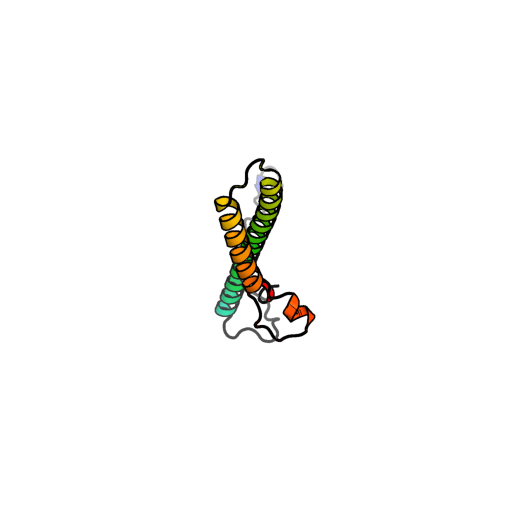28 C C . ILE A 1 113 ? -0.433 -15.554 -2.809 1.00 89.75 113 ILE A C 1
ATOM 930 O O . ILE A 1 113 ? -0.765 -14.756 -1.932 1.00 89.75 113 ILE A O 1
ATOM 934 N N . PRO A 1 114 ? 0.561 -15.273 -3.677 1.00 89.44 114 PRO A N 1
ATOM 935 C CA . PRO A 1 114 ? 1.282 -14.006 -3.632 1.00 89.44 114 PRO A CA 1
ATOM 936 C C . PRO A 1 114 ? 0.332 -12.814 -3.768 1.00 89.44 114 PRO A C 1
ATOM 938 O O . PRO A 1 114 ? -0.406 -12.704 -4.760 1.00 89.44 114 PRO A O 1
ATOM 941 N N . THR A 1 115 ? 0.376 -11.922 -2.781 1.00 93.44 115 THR A N 1
ATOM 942 C CA . THR A 1 115 ? -0.466 -10.725 -2.694 1.00 93.44 115 THR A CA 1
ATOM 943 C C . THR A 1 115 ? -0.021 -9.656 -3.690 1.00 93.44 115 THR A C 1
ATOM 945 O O . THR A 1 115 ? 1.130 -9.692 -4.140 1.00 93.44 115 THR A O 1
ATOM 948 N N . PRO A 1 116 ? -0.875 -8.670 -4.023 1.00 91.81 116 PRO A N 1
ATOM 949 C CA . PRO A 1 116 ? -0.482 -7.548 -4.869 1.00 91.81 116 PRO A CA 1
ATOM 950 C C . PRO A 1 116 ? 0.798 -6.865 -4.380 1.00 91.81 116 PRO A C 1
ATOM 952 O O . PRO A 1 116 ? 1.716 -6.673 -5.174 1.00 91.81 116 PRO A O 1
ATOM 955 N N . SER A 1 117 ? 0.915 -6.592 -3.073 1.00 90.44 117 SER A N 1
ATOM 956 C CA . SER A 1 117 ? 2.097 -5.927 -2.515 1.00 90.44 117 SER A CA 1
ATOM 957 C C . SER A 1 117 ? 3.374 -6.762 -2.622 1.00 90.44 117 SER A C 1
ATOM 959 O O . SER A 1 117 ? 4.451 -6.194 -2.693 1.00 90.44 117 SER A O 1
ATOM 961 N N . SER A 1 118 ? 3.277 -8.097 -2.621 1.00 89.50 118 SER A N 1
ATOM 962 C CA . SER A 1 118 ? 4.442 -8.991 -2.744 1.00 89.50 118 SER A CA 1
ATOM 963 C C . SER A 1 118 ? 4.949 -9.147 -4.183 1.00 89.50 118 SER A C 1
ATOM 965 O O . SER A 1 118 ? 6.042 -9.661 -4.400 1.00 89.50 118 SER A O 1
ATOM 967 N N . ARG A 1 119 ? 4.144 -8.736 -5.173 1.00 85.88 119 ARG A N 1
ATOM 968 C CA . ARG A 1 119 ? 4.456 -8.858 -6.607 1.00 85.88 119 ARG A CA 1
ATOM 969 C C . ARG A 1 119 ? 5.250 -7.677 -7.152 1.00 85.88 119 ARG A C 1
ATOM 971 O O . ARG A 1 119 ? 5.742 -7.757 -8.275 1.00 85.88 119 ARG A O 1
ATOM 978 N N . VAL A 1 120 ? 5.341 -6.593 -6.386 1.00 81.69 120 VAL A N 1
ATOM 979 C CA . VAL A 1 120 ? 6.131 -5.407 -6.715 1.00 81.69 120 VAL A CA 1
ATOM 980 C C . VAL A 1 120 ? 7.115 -5.144 -5.582 1.00 81.69 120 VAL A C 1
ATOM 982 O O . VAL A 1 120 ? 6.737 -5.180 -4.414 1.00 81.69 120 VAL A O 1
ATOM 985 N N . GLY A 1 121 ? 8.375 -4.892 -5.921 1.00 63.78 121 GLY A N 1
ATOM 986 C CA . GLY A 1 121 ? 9.461 -4.778 -4.944 1.00 63.78 121 GLY A CA 1
ATOM 987 C C . GLY A 1 121 ? 10.758 -5.317 -5.501 1.00 63.78 121 GLY A C 1
ATOM 988 O O . GLY A 1 121 ? 10.777 -6.515 -5.852 1.00 63.78 121 GLY A O 1
#

Secondary structure (DSSP, 8-state):
-EEEETTEEEE---PPP---PPP---SS--S-HHHHHHHHHHHHHHHHHHHHHHHHHHHHHHHHHHHHHHHTT-SS--HHHHHHHHHHHHHHHHHHHHHH--HHHHHTT---PPPGGGG--

Radius of gyration: 28.77 Å; chains: 1; bounding box: 65×65×62 Å

Foldseek 3Di:
DWDADPNDTDDPDDDDDDDDDDDPPDDDDDPDPVVVVVVVVVLVVLLVVLVVVVVVLVVLVVVLVVLVVVCVPDPDHPPVSVVVSVVSVVVSVVVCCQAPNDPVCVVVVHDDDQHSNNVHD

Sequence (121 aa):
MDYLVNGELINLYGPREFKVSLLENTVMPAKDRKEKIQFQREVAKMQGEISSYSSILSEISNKIRYFEVAVLRLEKPMEELLSELNDIKEDSREVRVMFYGDNVKRKLDMQEIPTPSSRVG

pLDDT: mean 85.08, std 11.55, range [54.88, 97.19]